Protein AF-A0A7C6YDU1-F1 (afdb_monomer)

Secondary structure (DSSP, 8-state):
--HHHHHHHHHHHHHHHHHHHHHHHHHHH-SSHHHHHHHHHHHHHHHHHHHHHHHHHHT-HHHHHHHHHHHHHHHHHHHHHHHHHTTT--

Foldseek 3Di:
DPPVLVVVLVVQLVVLVVLLVVLVVCLVVPPDLVSVLVSVLSNQVSVLSNQVSVCVVVVDPVSVVVSVVSVVVSVVSSVVSVCVVCVVDD

Mean predicted aligned error: 4.12 Å

Solvent-accessible surface area (backbone atoms only — not comparable to full-atom values): 4899 Å² total; per-residue (Å²): 131,59,75,67,56,55,52,51,51,51,54,51,45,54,54,40,51,53,50,26,53,54,25,49,53,41,37,75,65,42,92,46,74,67,57,21,49,53,24,47,51,51,25,51,52,27,53,52,49,50,49,48,58,49,34,68,73,72,67,44,67,71,56,48,50,52,49,55,54,47,55,54,52,48,56,52,49,52,54,52,50,52,40,58,73,47,70,70,61,130

Radius of gyration: 15.61 Å; Cα contacts (8 Å, |Δi|>4): 52; chains: 1; bounding box: 40×16×42 Å

Structure (mmCIF, N/CA/C/O backbone):
data_AF-A0A7C6YDU1-F1
#
_entry.id   AF-A0A7C6YDU1-F1
#
loop_
_atom_site.group_PDB
_atom_site.id
_atom_site.type_symbol
_atom_site.label_atom_id
_atom_site.label_alt_id
_atom_site.label_comp_id
_atom_site.label_asym_id
_atom_site.label_entity_id
_atom_site.label_seq_id
_atom_site.pdbx_PDB_ins_code
_atom_site.Cartn_x
_atom_site.Cartn_y
_atom_site.Cartn_z
_atom_site.occupancy
_atom_site.B_iso_or_equiv
_atom_site.auth_seq_id
_atom_site.auth_comp_id
_atom_site.auth_asym_id
_atom_site.auth_atom_id
_atom_site.pdbx_PDB_model_num
ATOM 1 N N . MET A 1 1 ? -11.844 3.868 20.362 1.00 71.94 1 MET A N 1
ATOM 2 C CA . MET A 1 1 ? -11.650 4.661 19.125 1.00 71.94 1 MET A CA 1
ATOM 3 C C . MET A 1 1 ? -12.872 5.548 18.945 1.00 71.94 1 MET A C 1
ATOM 5 O O . MET A 1 1 ? -13.970 5.059 19.183 1.00 71.94 1 MET A O 1
ATOM 9 N N . SER A 1 2 ? -12.711 6.830 18.606 1.00 89.19 2 SER A N 1
ATOM 10 C CA . SER A 1 2 ? -13.865 7.703 18.345 1.00 89.19 2 SER A CA 1
ATOM 11 C C . SER A 1 2 ? -14.644 7.199 17.116 1.00 89.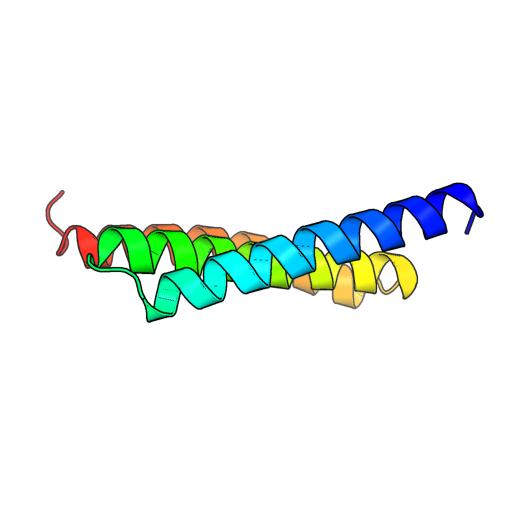19 2 SER A C 1
ATOM 13 O O . SER A 1 2 ? -14.023 6.682 16.183 1.00 89.19 2 SER A O 1
ATOM 15 N N . PRO A 1 3 ? -15.984 7.336 17.073 1.00 89.56 3 PRO A N 1
ATOM 16 C CA . PRO A 1 3 ? -16.788 6.857 15.941 1.00 89.56 3 PRO A CA 1
ATOM 17 C C . PRO A 1 3 ? -16.368 7.508 14.614 1.00 89.56 3 PRO A C 1
ATOM 19 O O . PRO A 1 3 ? -16.366 6.862 13.569 1.00 89.56 3 PRO A O 1
ATOM 22 N N . LEU A 1 4 ? -15.915 8.762 14.679 1.00 93.06 4 LEU A N 1
ATOM 23 C CA . LEU A 1 4 ? -15.386 9.530 13.554 1.00 93.06 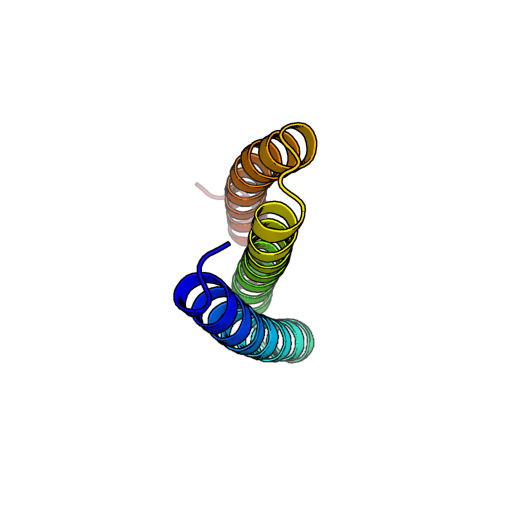4 LEU A CA 1
ATOM 24 C C . LEU A 1 4 ? -14.141 8.874 12.930 1.00 93.06 4 LEU A C 1
ATOM 26 O O . LEU A 1 4 ? -14.063 8.728 11.712 1.00 93.06 4 LEU A O 1
ATOM 30 N N . LEU A 1 5 ? -13.197 8.411 13.758 1.00 92.25 5 LEU A N 1
ATOM 31 C CA . LEU A 1 5 ? -11.975 7.755 13.285 1.00 92.25 5 LEU A CA 1
ATOM 32 C C . LEU A 1 5 ? -12.286 6.442 12.558 1.00 92.25 5 LEU A C 1
ATOM 34 O O . LEU A 1 5 ? -11.703 6.161 11.515 1.00 92.25 5 LEU A O 1
ATOM 38 N N . THR A 1 6 ? -13.229 5.651 13.071 1.00 92.44 6 THR A N 1
ATOM 39 C CA . THR A 1 6 ? -13.622 4.379 12.448 1.00 92.44 6 THR A CA 1
ATOM 40 C C . THR A 1 6 ? -14.199 4.583 11.049 1.00 92.44 6 THR A C 1
ATOM 42 O O . THR A 1 6 ? -13.841 3.850 10.126 1.00 92.44 6 THR A O 1
ATOM 45 N N . VAL A 1 7 ? -15.051 5.599 10.873 1.00 94.94 7 VAL A N 1
ATOM 46 C CA . VAL A 1 7 ? -15.631 5.942 9.565 1.00 94.94 7 VAL A CA 1
ATOM 47 C C . VAL A 1 7 ? -14.543 6.386 8.588 1.00 94.94 7 VAL A C 1
ATOM 49 O O . VAL A 1 7 ? -14.495 5.888 7.464 1.00 94.94 7 VAL A O 1
ATOM 52 N N . LEU A 1 8 ? -13.623 7.253 9.022 1.00 95.19 8 LEU A N 1
ATOM 53 C CA . LEU A 1 8 ? -12.509 7.708 8.184 1.00 95.19 8 LEU A CA 1
ATOM 54 C C . LEU A 1 8 ? -11.606 6.550 7.744 1.00 95.19 8 LEU A C 1
ATOM 56 O O . LEU A 1 8 ? -11.254 6.458 6.569 1.00 95.19 8 LEU A O 1
ATOM 60 N N . LEU A 1 9 ? -11.281 5.627 8.655 1.00 95.19 9 LEU A N 1
ATOM 61 C CA . LEU A 1 9 ? -10.493 4.438 8.327 1.00 95.19 9 LEU A CA 1
ATOM 62 C C . LEU A 1 9 ? -11.220 3.535 7.327 1.00 95.19 9 LEU A C 1
ATOM 64 O O . LEU A 1 9 ? -10.587 3.014 6.410 1.00 95.19 9 LEU A O 1
ATOM 68 N N . ALA A 1 10 ? -12.534 3.348 7.470 1.00 95.50 10 ALA A N 1
ATOM 69 C CA . ALA A 1 10 ? -13.323 2.552 6.533 1.00 95.50 10 ALA A CA 1
ATOM 70 C C . ALA A 1 10 ? -13.330 3.173 5.127 1.00 95.50 10 ALA A C 1
ATOM 72 O O . ALA A 1 10 ? -13.023 2.480 4.158 1.00 95.50 10 ALA A O 1
ATOM 73 N N . ILE A 1 11 ? -13.592 4.479 5.024 1.00 96.94 11 ILE A N 1
ATOM 74 C CA . ILE A 1 11 ? -13.575 5.212 3.749 1.00 96.94 11 ILE A CA 1
ATOM 75 C C . ILE A 1 11 ? -12.188 5.129 3.102 1.00 96.94 11 ILE A C 1
ATOM 77 O O . ILE A 1 11 ? -12.077 4.761 1.933 1.00 96.94 11 ILE A O 1
ATOM 81 N N . GLY A 1 12 ? -11.126 5.395 3.869 1.00 96.88 12 GLY A N 1
ATOM 82 C CA . GLY A 1 12 ? -9.750 5.287 3.384 1.00 96.88 12 GLY A CA 1
ATOM 83 C C . GLY A 1 12 ? -9.425 3.884 2.870 1.00 96.88 12 GLY A C 1
ATOM 84 O O . GLY A 1 12 ? -8.855 3.740 1.792 1.00 96.88 12 GLY A O 1
ATOM 85 N N . THR A 1 13 ? -9.868 2.844 3.582 1.00 97.44 13 THR A N 1
ATOM 86 C CA . THR A 1 13 ? -9.662 1.446 3.166 1.00 97.44 13 THR A CA 1
ATOM 87 C C . THR A 1 13 ? -10.328 1.170 1.817 1.00 97.44 13 THR A C 1
ATOM 89 O O . THR A 1 13 ? -9.705 0.581 0.940 1.00 97.44 13 THR A O 1
ATOM 92 N N . VAL A 1 14 ? -11.569 1.629 1.617 1.00 98.00 14 VAL A N 1
ATOM 93 C CA . VAL A 1 14 ? -12.306 1.430 0.357 1.00 98.00 14 VAL A CA 1
ATOM 94 C C . VAL A 1 14 ? -11.624 2.150 -0.809 1.00 98.00 14 VAL A C 1
ATOM 96 O O . VAL A 1 14 ? -11.439 1.554 -1.868 1.00 98.00 14 VAL A O 1
ATOM 99 N N . ILE A 1 15 ? -11.204 3.404 -0.616 1.00 98.06 15 ILE A N 1
ATOM 100 C CA . ILE A 1 15 ? -10.538 4.199 -1.659 1.00 98.06 15 ILE A CA 1
ATOM 101 C C . ILE 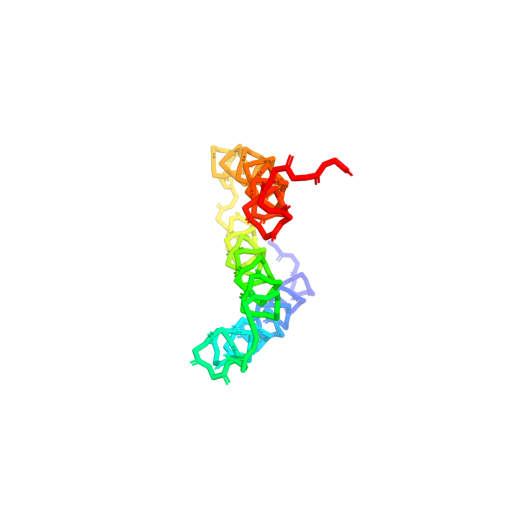A 1 15 ? 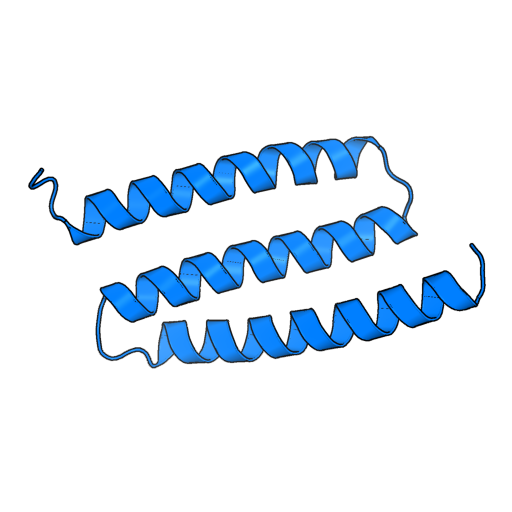-9.206 3.561 -2.069 1.00 98.06 15 ILE A C 1
ATOM 103 O O . ILE A 1 15 ? -8.922 3.415 -3.262 1.00 98.06 15 ILE A O 1
ATOM 107 N N . VAL A 1 16 ? -8.391 3.153 -1.093 1.00 98.00 16 VAL A N 1
ATOM 108 C CA . VAL A 1 16 ? -7.095 2.518 -1.363 1.00 98.00 16 VAL A CA 1
ATOM 109 C C . VAL A 1 16 ? -7.290 1.148 -2.011 1.00 98.00 16 VAL A C 1
ATOM 111 O O . VAL A 1 16 ? -6.598 0.838 -2.977 1.00 98.00 16 VAL A O 1
ATOM 114 N N . ALA A 1 17 ? -8.264 0.352 -1.563 1.00 98.00 17 ALA A N 1
ATOM 115 C CA . ALA A 1 17 ? -8.565 -0.943 -2.172 1.00 98.00 17 ALA A CA 1
ATOM 116 C C . ALA A 1 17 ? -9.014 -0.797 -3.635 1.00 98.00 17 ALA A C 1
ATOM 118 O O . ALA A 1 17 ? -8.523 -1.517 -4.504 1.00 98.00 17 ALA A O 1
ATOM 119 N N . ALA A 1 18 ? -9.885 0.170 -3.934 1.00 97.94 18 ALA A N 1
ATOM 120 C CA . ALA A 1 18 ? -10.294 0.462 -5.306 1.00 97.94 18 ALA A CA 1
ATOM 121 C C . ALA A 1 18 ? -9.101 0.902 -6.173 1.00 97.94 18 ALA A C 1
ATOM 123 O O . ALA A 1 18 ? -8.935 0.426 -7.297 1.00 97.94 18 ALA A O 1
ATOM 124 N N . SER A 1 19 ? -8.232 1.758 -5.628 1.00 97.56 19 SER A N 1
ATOM 125 C CA . SER A 1 19 ? -7.007 2.209 -6.301 1.00 97.56 19 SER A CA 1
ATOM 126 C C . SER A 1 19 ? -6.051 1.048 -6.586 1.00 97.56 19 SER A C 1
ATOM 128 O O . SER A 1 19 ? -5.534 0.938 -7.697 1.00 97.56 19 SER A O 1
ATOM 130 N N . MET A 1 20 ? -5.879 0.137 -5.624 1.00 97.56 20 MET A N 1
ATOM 131 C CA . MET A 1 20 ? -5.059 -1.066 -5.770 1.00 97.56 20 MET A CA 1
ATOM 132 C C . MET A 1 20 ? -5.583 -1.976 -6.880 1.00 97.56 20 MET A C 1
ATOM 134 O O . MET A 1 20 ? -4.802 -2.442 -7.703 1.00 97.56 20 MET A O 1
ATOM 138 N N . LEU A 1 21 ? -6.897 -2.215 -6.932 1.00 97.00 21 LEU A N 1
ATOM 139 C CA . LEU A 1 21 ? -7.511 -3.048 -7.969 1.00 97.00 21 LEU A CA 1
ATOM 140 C C . LEU A 1 21 ? -7.315 -2.446 -9.364 1.00 97.00 21 LEU A C 1
ATOM 142 O O . LEU A 1 21 ? -6.972 -3.166 -10.303 1.00 97.00 21 LEU A O 1
ATOM 146 N N . MET A 1 22 ? -7.481 -1.127 -9.501 1.00 96.38 22 MET A N 1
ATOM 147 C CA . MET A 1 22 ? -7.222 -0.426 -10.761 1.00 96.38 22 MET A CA 1
ATOM 148 C C . MET A 1 22 ? -5.745 -0.505 -11.165 1.00 96.38 22 MET A C 1
ATOM 150 O O . MET A 1 22 ? -5.447 -0.807 -12.323 1.00 96.38 22 MET A O 1
ATOM 154 N N . ALA A 1 23 ? -4.822 -0.285 -10.224 1.00 95.75 23 ALA A N 1
ATOM 155 C CA . ALA A 1 23 ? -3.384 -0.380 -10.467 1.00 95.75 23 ALA A CA 1
ATOM 156 C C . ALA A 1 23 ? -2.980 -1.803 -10.879 1.00 95.75 23 ALA A C 1
ATOM 158 O O . ALA A 1 23 ? -2.357 -1.981 -11.925 1.00 95.75 23 ALA A O 1
ATOM 159 N N . ALA A 1 24 ? -3.430 -2.822 -10.142 1.00 95.25 24 ALA A N 1
ATOM 160 C CA . ALA A 1 24 ? -3.161 -4.227 -10.433 1.00 95.25 24 ALA A CA 1
ATOM 161 C C . ALA A 1 24 ? -3.707 -4.647 -11.808 1.00 95.25 24 ALA A C 1
ATOM 163 O O . ALA A 1 24 ? -3.004 -5.289 -12.591 1.00 95.25 24 ALA A O 1
ATOM 164 N N . ALA A 1 25 ? -4.926 -4.223 -12.158 1.00 95.38 25 ALA A N 1
ATOM 165 C CA . ALA A 1 25 ? -5.479 -4.455 -13.491 1.00 95.38 25 ALA A CA 1
ATOM 166 C C . ALA A 1 25 ? -4.615 -3.810 -14.589 1.00 95.38 25 ALA A C 1
ATOM 168 O O . ALA A 1 25 ? -4.452 -4.382 -15.671 1.00 95.38 25 ALA A O 1
ATOM 169 N N . ARG A 1 26 ? -4.028 -2.638 -14.314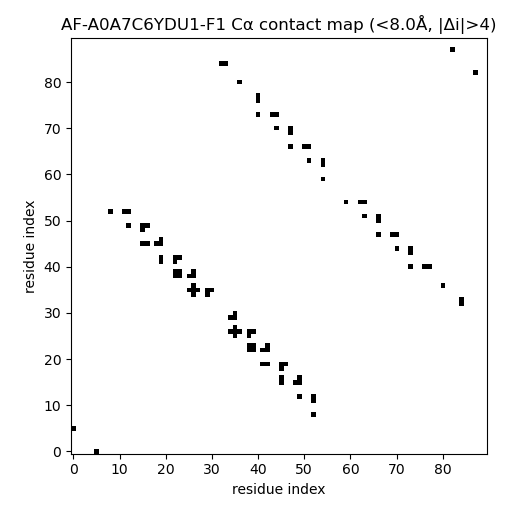 1.00 94.06 26 ARG A N 1
ATOM 170 C CA . ARG A 1 26 ? -3.147 -1.941 -15.255 1.00 94.06 26 ARG A CA 1
ATOM 171 C C . ARG A 1 26 ? -1.747 -2.553 -15.344 1.00 94.06 26 ARG A C 1
ATOM 173 O O . ARG A 1 26 ? -1.170 -2.513 -16.423 1.00 94.06 26 ARG A O 1
ATOM 180 N N . VAL A 1 27 ? -1.227 -3.177 -14.285 1.00 93.31 27 VAL A N 1
ATOM 181 C CA . VAL A 1 27 ? 0.025 -3.966 -14.342 1.00 93.31 27 VAL A CA 1
ATOM 182 C C . VAL A 1 27 ? -0.097 -5.119 -15.340 1.00 93.31 27 VAL A C 1
ATOM 184 O O . VAL A 1 27 ? 0.837 -5.393 -16.096 1.00 93.31 27 VAL A O 1
ATOM 187 N N . LEU A 1 28 ? -1.256 -5.784 -15.356 1.00 91.62 28 LEU A N 1
ATOM 188 C CA . LEU A 1 28 ? -1.521 -6.929 -16.231 1.00 91.62 28 LEU A CA 1
ATOM 189 C C . LEU A 1 28 ? -1.771 -6.523 -17.690 1.00 91.62 28 LEU A C 1
ATOM 191 O O . LEU A 1 28 ? -1.421 -7.272 -18.596 1.00 91.62 28 LEU A O 1
ATOM 195 N N . ARG A 1 29 ? -2.386 -5.356 -17.920 1.00 92.75 29 ARG A N 1
ATOM 196 C CA . ARG A 1 29 ? -2.781 -4.873 -19.258 1.00 92.75 29 ARG A CA 1
ATOM 197 C C . ARG A 1 29 ? -1.847 -3.813 -19.852 1.00 92.75 29 ARG A C 1
ATOM 199 O O . ARG A 1 29 ? -2.096 -3.352 -20.961 1.00 92.75 29 ARG A O 1
ATOM 206 N N . GLY A 1 30 ? -0.839 -3.367 -19.105 1.00 85.00 30 GLY A N 1
ATOM 207 C CA . GLY A 1 30 ? 0.041 -2.270 -19.503 1.00 85.00 30 GLY A CA 1
ATOM 208 C C . GLY A 1 30 ? 0.820 -2.601 -20.785 1.00 85.00 30 GLY A C 1
ATOM 209 O O . GLY A 1 30 ? 1.409 -3.679 -20.844 1.00 85.00 30 GLY A O 1
ATOM 210 N N . PRO A 1 31 ? 0.831 -1.712 -21.797 1.00 85.88 31 PRO A N 1
ATOM 211 C CA . PRO A 1 31 ? 1.475 -1.986 -23.083 1.00 85.88 31 PRO A CA 1
ATOM 212 C C . PRO A 1 31 ? 3.003 -1.859 -23.030 1.00 85.88 31 PRO A C 1
ATOM 214 O O . PRO A 1 31 ? 3.699 -2.547 -23.770 1.00 85.88 31 PRO A O 1
ATOM 217 N N . ASP A 1 32 ? 3.526 -0.996 -22.158 1.00 91.19 32 ASP A N 1
ATOM 218 C CA . ASP A 1 32 ? 4.949 -0.701 -22.014 1.00 91.19 32 ASP A CA 1
ATOM 219 C C . ASP A 1 32 ? 5.496 -1.108 -20.636 1.00 91.19 32 ASP A C 1
ATOM 221 O O . ASP A 1 32 ? 4.813 -1.028 -19.609 1.00 91.19 32 ASP A O 1
ATOM 225 N N . ASP A 1 33 ? 6.764 -1.529 -20.610 1.00 88.44 33 ASP A N 1
ATOM 226 C CA . ASP A 1 33 ? 7.430 -2.006 -19.392 1.00 88.44 33 ASP A CA 1
ATOM 227 C C . ASP A 1 33 ? 7.527 -0.918 -18.313 1.00 88.44 33 ASP A C 1
ATOM 229 O O . ASP A 1 33 ? 7.418 -1.218 -17.124 1.00 88.44 33 ASP A O 1
ATOM 233 N N . ALA A 1 34 ? 7.666 0.351 -18.712 1.00 90.00 34 ALA A N 1
ATOM 234 C CA . ALA A 1 34 ? 7.714 1.481 -17.789 1.00 90.00 34 ALA A CA 1
ATOM 235 C C . ALA A 1 34 ? 6.369 1.697 -17.076 1.00 90.00 34 ALA A C 1
ATOM 237 O O . ALA A 1 34 ? 6.329 1.836 -15.855 1.00 90.00 34 ALA A O 1
ATOM 238 N N . THR A 1 35 ? 5.252 1.653 -17.802 1.00 91.44 35 THR A N 1
ATOM 239 C CA . THR A 1 35 ? 3.912 1.742 -17.210 1.00 91.44 35 THR A CA 1
ATOM 240 C C . THR A 1 35 ? 3.646 0.556 -16.297 1.00 91.44 35 THR A C 1
ATOM 242 O O . THR A 1 35 ? 3.148 0.747 -15.189 1.00 91.44 35 THR A O 1
ATOM 245 N N . ARG A 1 36 ? 4.006 -0.668 -16.703 1.00 92.75 36 ARG A N 1
ATOM 246 C CA . ARG A 1 36 ? 3.842 -1.855 -15.843 1.00 92.75 36 ARG A CA 1
ATOM 247 C C . ARG A 1 36 ? 4.645 -1.725 -14.552 1.00 92.75 36 ARG A C 1
ATOM 249 O O . ARG A 1 36 ? 4.124 -2.040 -13.486 1.00 92.75 36 ARG A O 1
ATOM 256 N N . ALA A 1 37 ? 5.865 -1.207 -14.645 1.00 93.19 37 ALA A N 1
ATOM 257 C CA . ALA A 1 37 ? 6.725 -0.935 -13.506 1.00 93.19 37 ALA A CA 1
ATOM 258 C C . ALA A 1 37 ? 6.123 0.096 -12.536 1.00 93.19 37 ALA A C 1
ATOM 260 O O . ALA A 1 37 ? 5.993 -0.186 -11.347 1.00 93.19 37 ALA A O 1
ATOM 261 N N . VAL A 1 38 ? 5.688 1.256 -13.035 1.00 93.88 38 VAL A N 1
ATOM 262 C CA . VAL A 1 38 ? 5.068 2.302 -12.200 1.00 93.88 38 VAL A CA 1
ATOM 263 C C . VAL A 1 38 ? 3.769 1.807 -11.560 1.00 93.88 38 VAL A C 1
ATOM 265 O O . VAL A 1 38 ? 3.497 2.087 -10.396 1.00 93.88 38 VAL A O 1
ATOM 268 N N . MET A 1 39 ? 2.960 1.035 -12.289 1.00 95.94 39 MET A N 1
ATOM 269 C CA . MET A 1 39 ? 1.722 0.478 -11.737 1.00 95.94 39 MET A CA 1
ATOM 270 C C . MET A 1 39 ? 1.998 -0.609 -10.692 1.00 95.94 39 MET A C 1
ATOM 272 O O . MET A 1 39 ? 1.230 -0.739 -9.738 1.00 95.94 39 MET A O 1
ATOM 276 N N . ALA A 1 40 ? 3.088 -1.370 -10.832 1.00 94.44 40 ALA A N 1
ATOM 277 C CA . ALA A 1 40 ? 3.508 -2.349 -9.833 1.00 94.44 40 ALA A CA 1
ATOM 278 C C . ALA A 1 40 ? 3.970 -1.652 -8.546 1.00 94.44 40 ALA A C 1
ATOM 280 O O . ALA A 1 40 ? 3.564 -2.057 -7.458 1.00 94.44 40 ALA A O 1
ATOM 281 N N . ASP A 1 41 ? 4.722 -0.558 -8.680 1.00 95.38 41 ASP A N 1
ATOM 282 C CA . ASP A 1 41 ? 5.141 0.295 -7.566 1.00 95.38 41 ASP A CA 1
ATOM 283 C C . ASP A 1 41 ? 3.934 0.903 -6.827 1.00 95.38 41 ASP A C 1
ATOM 285 O O . ASP A 1 41 ? 3.790 0.762 -5.611 1.00 95.38 41 ASP A O 1
ATOM 289 N N . LEU A 1 42 ? 2.970 1.454 -7.573 1.00 95.75 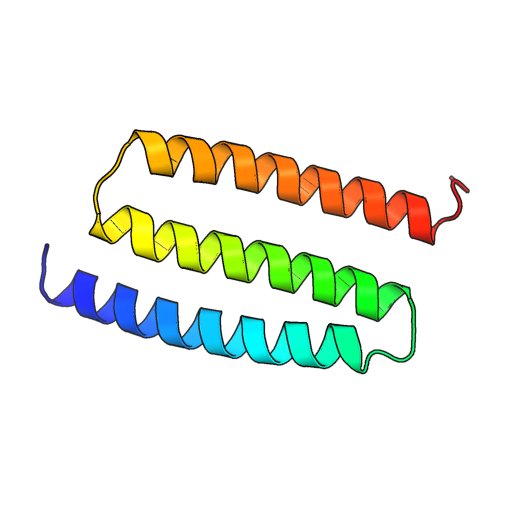42 LEU A N 1
ATOM 290 C CA . LEU A 1 42 ? 1.715 1.954 -7.008 1.00 95.75 42 LEU A CA 1
ATOM 291 C C . LEU A 1 42 ? 0.926 0.851 -6.283 1.00 95.75 42 LEU A C 1
ATOM 293 O O . LEU A 1 42 ? 0.367 1.086 -5.210 1.00 95.75 42 LEU A O 1
ATOM 297 N N . THR A 1 43 ? 0.884 -0.357 -6.851 1.00 96.94 43 THR A N 1
ATOM 298 C CA . THR A 1 43 ? 0.191 -1.505 -6.246 1.00 96.94 43 THR A CA 1
ATOM 299 C C . THR A 1 43 ? 0.841 -1.900 -4.918 1.00 96.94 43 THR A C 1
ATOM 301 O O . THR A 1 43 ? 0.124 -2.163 -3.951 1.00 96.94 43 THR A O 1
ATOM 304 N N . TYR A 1 44 ? 2.177 -1.883 -4.840 1.00 96.19 44 TYR A N 1
ATOM 305 C CA . TYR A 1 44 ? 2.917 -2.138 -3.603 1.00 96.19 44 TYR A CA 1
ATOM 306 C C . TYR A 1 44 ? 2.549 -1.132 -2.507 1.00 96.19 44 TYR A C 1
ATOM 308 O O . TYR A 1 44 ? 2.169 -1.527 -1.404 1.00 96.19 44 TYR A O 1
ATOM 316 N N . PHE A 1 45 ? 2.585 0.167 -2.816 1.00 96.75 45 PHE A N 1
ATOM 317 C CA . PHE A 1 45 ? 2.243 1.200 -1.837 1.00 96.75 45 PHE A CA 1
ATOM 318 C C . PHE A 1 45 ? 0.769 1.163 -1.425 1.00 96.75 45 PHE A C 1
ATOM 320 O O . PHE A 1 45 ? 0.466 1.406 -0.258 1.00 96.75 45 PHE A O 1
ATOM 327 N N . CYS A 1 46 ? -0.150 0.797 -2.324 1.00 97.69 46 CYS A N 1
ATOM 328 C CA . CYS A 1 46 ? -1.546 0.581 -1.942 1.00 97.69 46 CYS A CA 1
ATOM 329 C C . CYS A 1 46 ? -1.694 -0.601 -0.971 1.00 97.69 46 CYS A C 1
ATOM 331 O O . CYS A 1 46 ? -2.410 -0.485 0.022 1.00 97.69 46 CYS A O 1
ATOM 333 N N . ALA A 1 47 ? -0.995 -1.715 -1.212 1.00 97.31 47 ALA A N 1
ATOM 334 C CA . ALA A 1 47 ? -1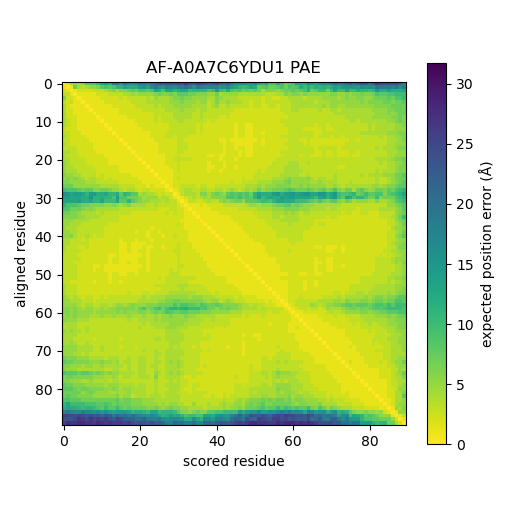.000 -2.858 -0.301 1.00 97.31 47 ALA A CA 1
ATOM 335 C C . ALA A 1 47 ? -0.439 -2.479 1.079 1.00 97.31 47 ALA A C 1
ATOM 337 O O . ALA A 1 47 ? -1.041 -2.800 2.106 1.00 97.31 47 ALA A O 1
ATOM 338 N N . LEU A 1 48 ? 0.670 -1.732 1.106 1.00 97.50 48 LEU A N 1
ATOM 339 C CA . LEU A 1 48 ? 1.259 -1.234 2.345 1.00 97.50 48 LEU A CA 1
ATOM 340 C C . LEU A 1 48 ? 0.302 -0.276 3.071 1.00 97.50 48 LEU A C 1
ATOM 342 O O . LEU A 1 48 ? 0.117 -0.402 4.276 1.00 97.50 48 LEU A O 1
ATOM 346 N N . ALA A 1 49 ? -0.374 0.626 2.357 1.00 97.50 49 ALA A N 1
ATOM 347 C CA . ALA A 1 49 ? -1.357 1.538 2.938 1.00 97.50 49 ALA A CA 1
ATOM 348 C C . ALA A 1 49 ? -2.569 0.800 3.538 1.00 97.50 49 ALA A C 1
ATOM 350 O O . ALA A 1 49 ? -3.001 1.136 4.640 1.00 97.50 49 ALA A O 1
ATOM 351 N N . LEU A 1 50 ? -3.088 -0.240 2.873 1.00 97.62 50 LEU A N 1
ATOM 352 C CA . LEU A 1 50 ? -4.129 -1.102 3.452 1.00 97.62 50 LEU A CA 1
ATOM 353 C C . LEU A 1 50 ? -3.642 -1.786 4.732 1.00 97.62 50 LEU A C 1
ATOM 355 O O . LEU A 1 50 ? -4.383 -1.854 5.715 1.00 97.62 50 LEU A O 1
ATOM 359 N N . PHE A 1 51 ? -2.389 -2.242 4.740 1.00 97.19 51 PHE A N 1
ATOM 360 C CA . PHE A 1 51 ? -1.775 -2.827 5.924 1.00 97.19 51 PHE A CA 1
ATOM 361 C C . PHE A 1 51 ? -1.661 -1.807 7.066 1.00 97.19 51 PHE A C 1
ATOM 363 O O . PHE A 1 51 ? -2.058 -2.117 8.184 1.00 97.19 51 PHE A O 1
ATOM 370 N N . VAL A 1 52 ? -1.251 -0.563 6.797 1.00 97.00 52 VAL A N 1
ATOM 371 C CA . VAL A 1 52 ? -1.232 0.522 7.800 1.00 97.00 52 VAL A CA 1
ATOM 372 C C . VAL A 1 52 ? -2.611 0.765 8.399 1.00 97.00 52 VAL A C 1
ATOM 374 O O . VAL A 1 52 ? -2.758 0.802 9.619 1.00 97.00 52 VAL A O 1
ATOM 377 N N . LEU A 1 53 ? -3.634 0.912 7.556 1.00 95.94 53 LEU A N 1
ATOM 378 C CA . LEU A 1 53 ? -5.006 1.156 8.010 1.00 95.94 53 LEU A CA 1
ATOM 379 C C . LEU A 1 53 ? -5.520 0.013 8.894 1.00 95.94 53 LEU A C 1
ATOM 381 O O . LEU A 1 53 ? -6.234 0.256 9.870 1.00 95.94 53 LEU A O 1
ATOM 385 N N . PHE A 1 54 ? -5.129 -1.225 8.584 1.00 95.06 54 PHE A N 1
ATOM 386 C CA . PHE A 1 54 ? -5.401 -2.389 9.418 1.00 95.06 54 PHE A CA 1
ATOM 387 C C . PHE A 1 54 ? -4.639 -2.336 10.751 1.00 95.06 54 PHE A C 1
ATOM 389 O O . PHE A 1 54 ? -5.247 -2.489 11.811 1.00 95.06 54 PHE A O 1
ATOM 396 N N . VAL A 1 55 ? -3.335 -2.052 10.720 1.00 95.56 55 VAL A N 1
ATOM 397 C CA . VAL A 1 55 ? -2.480 -1.958 11.914 1.00 95.56 55 VAL A CA 1
ATOM 398 C C . VAL A 1 55 ? -2.972 -0.882 12.878 1.00 95.56 55 VAL A C 1
ATOM 400 O O . VAL A 1 55 ? -3.017 -1.135 14.080 1.00 95.56 55 VAL A O 1
ATOM 403 N N . ILE A 1 56 ? -3.436 0.267 12.375 1.00 94.19 56 ILE A N 1
ATOM 404 C CA . ILE A 1 56 ? -4.032 1.333 13.198 1.00 94.19 56 ILE A CA 1
ATOM 405 C C . ILE A 1 56 ? -5.254 0.824 13.979 1.00 94.19 56 ILE A C 1
ATOM 407 O O . ILE A 1 56 ? -5.472 1.249 15.112 1.00 94.19 56 ILE A O 1
ATOM 411 N N . ARG A 1 57 ? -6.050 -0.097 13.414 1.00 91.00 57 ARG A N 1
ATOM 412 C CA . ARG A 1 57 ? -7.177 -0.699 14.145 1.00 91.00 57 ARG A CA 1
ATOM 413 C C . ARG A 1 57 ? -6.741 -1.730 15.176 1.00 91.00 57 ARG A C 1
ATOM 415 O O . ARG A 1 57 ? -7.372 -1.827 16.222 1.00 91.00 57 ARG A O 1
ATOM 422 N N . VAL A 1 58 ? -5.713 -2.516 14.863 1.00 92.25 58 VAL A N 1
ATOM 423 C CA . VAL A 1 58 ? -5.192 -3.553 15.767 1.00 92.25 58 VAL A CA 1
ATOM 424 C C . VAL A 1 58 ? -4.404 -2.932 16.925 1.00 92.25 58 VAL A C 1
ATOM 426 O O . VAL A 1 58 ? -4.396 -3.486 18.019 1.00 92.25 58 VAL A O 1
ATOM 429 N N . GLY A 1 59 ? -3.758 -1.783 16.707 1.00 91.12 59 GLY A N 1
ATOM 430 C CA . GLY A 1 59 ? -2.938 -1.107 17.713 1.00 91.12 59 GLY A CA 1
ATOM 431 C C . GLY A 1 59 ? -1.624 -1.832 18.022 1.00 91.12 59 GLY A C 1
ATOM 432 O O . GLY A 1 59 ? -1.113 -1.721 19.131 1.00 91.12 59 GLY A O 1
ATOM 433 N N . SER A 1 60 ? -1.083 -2.602 17.070 1.00 93.00 60 SER A N 1
ATOM 434 C CA . SER A 1 60 ? 0.158 -3.363 17.265 1.00 93.00 60 SER A CA 1
ATOM 435 C C . SER A 1 60 ? 1.391 -2.535 16.910 1.00 93.00 60 SER A C 1
ATOM 437 O O . SER A 1 60 ? 1.610 -2.211 15.742 1.00 93.00 60 SER A O 1
ATOM 439 N N . THR A 1 61 ? 2.237 -2.260 17.905 1.00 92.31 61 THR A N 1
ATOM 440 C CA . THR A 1 61 ? 3.520 -1.564 17.713 1.00 92.31 61 THR A CA 1
ATOM 441 C C . THR A 1 61 ? 4.4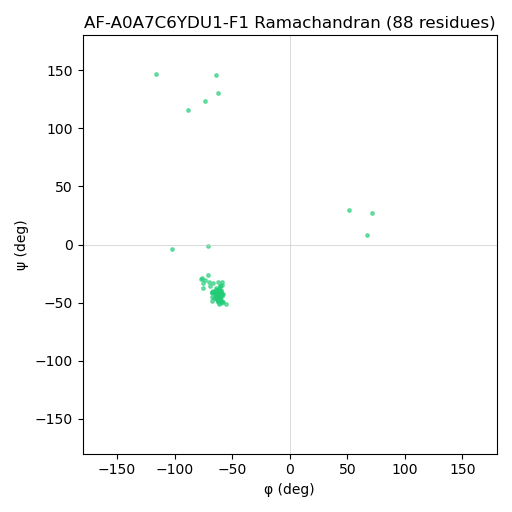49 -2.340 16.780 1.00 92.31 61 THR A C 1
ATOM 443 O O . THR A 1 61 ? 5.012 -1.763 15.858 1.00 92.31 61 THR A O 1
ATOM 446 N N . VAL A 1 62 ? 4.524 -3.666 16.937 1.00 95.12 62 VAL A N 1
ATOM 447 C CA . VAL A 1 62 ? 5.384 -4.526 16.102 1.00 95.12 62 VAL A CA 1
ATOM 448 C C . VAL A 1 62 ? 4.967 -4.463 14.633 1.00 95.12 62 VAL A C 1
ATOM 450 O O . VAL A 1 62 ? 5.805 -4.407 13.738 1.00 95.12 62 VAL A O 1
ATOM 453 N N . ALA A 1 63 ? 3.662 -4.443 14.356 1.00 94.44 63 ALA A N 1
ATOM 454 C CA . ALA A 1 63 ? 3.187 -4.339 12.981 1.00 94.44 63 ALA A CA 1
ATOM 455 C C . ALA A 1 63 ? 3.439 -2.941 12.381 1.00 94.44 63 ALA A C 1
ATOM 457 O O . ALA A 1 63 ? 3.609 -2.820 11.168 1.00 94.44 63 ALA A O 1
ATOM 458 N N . MET A 1 64 ? 3.522 -1.900 13.216 1.00 94.88 64 MET A N 1
ATOM 459 C CA . MET A 1 64 ? 3.914 -0.555 12.790 1.00 94.88 64 MET A CA 1
ATOM 460 C C . MET A 1 64 ? 5.399 -0.492 12.396 1.00 94.88 64 MET A C 1
ATOM 462 O O . MET A 1 64 ? 5.743 0.166 11.416 1.00 94.88 64 MET A O 1
ATOM 466 N N . ASP A 1 65 ? 6.272 -1.241 13.074 1.00 96.56 65 ASP A N 1
ATOM 467 C CA . ASP A 1 65 ? 7.681 -1.358 12.672 1.00 96.56 65 ASP A CA 1
ATOM 468 C C . ASP A 1 65 ? 7.806 -2.024 11.294 1.00 96.56 65 ASP A C 1
ATOM 470 O O . ASP A 1 65 ? 8.561 -1.567 10.432 1.00 96.56 65 ASP A O 1
ATOM 474 N N . VAL A 1 66 ? 6.996 -3.059 11.035 1.00 96.12 66 VAL A N 1
ATOM 475 C CA . VAL A 1 66 ? 6.918 -3.713 9.716 1.00 96.12 66 VAL A CA 1
ATOM 476 C C . VAL A 1 66 ? 6.446 -2.737 8.639 1.00 96.12 66 VAL A C 1
ATOM 478 O O . VAL A 1 66 ? 6.987 -2.745 7.536 1.00 96.12 66 VAL A O 1
ATOM 481 N N . VAL A 1 67 ? 5.480 -1.867 8.944 1.00 96.94 67 VAL A N 1
AT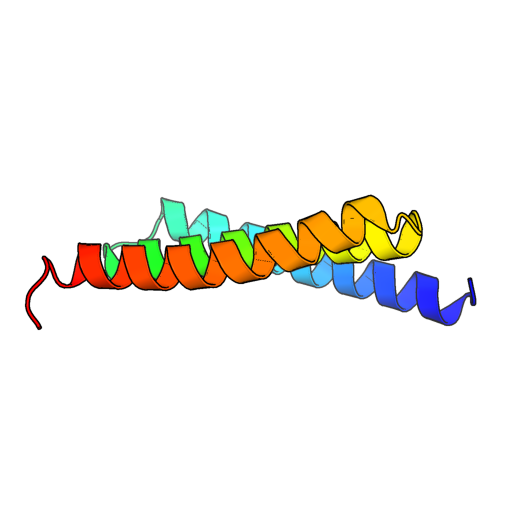OM 482 C CA . VAL A 1 67 ? 5.057 -0.783 8.043 1.00 96.94 67 VAL A CA 1
ATOM 483 C C . VAL A 1 67 ? 6.221 0.149 7.718 1.00 96.94 67 VAL A C 1
ATOM 485 O O . VAL A 1 67 ? 6.437 0.466 6.547 1.00 96.94 67 VAL A O 1
ATOM 488 N N . MET A 1 68 ? 6.966 0.597 8.733 1.00 96.75 68 MET A N 1
ATOM 489 C CA . MET A 1 68 ? 8.077 1.528 8.539 1.00 96.75 68 MET A CA 1
ATOM 490 C C . MET A 1 68 ? 9.162 0.901 7.664 1.00 96.75 68 MET A C 1
ATOM 492 O O . MET A 1 68 ? 9.547 1.488 6.650 1.00 96.75 68 MET A O 1
ATOM 496 N N . LEU A 1 69 ? 9.586 -0.323 7.988 1.00 97.44 69 LEU A N 1
ATOM 497 C CA . LEU A 1 69 ? 10.556 -1.071 7.187 1.00 97.44 69 LEU A CA 1
ATOM 498 C C . LEU A 1 69 ? 10.036 -1.343 5.770 1.00 97.44 69 LEU A C 1
ATOM 500 O O . LEU A 1 69 ? 10.772 -1.162 4.802 1.00 97.44 69 LEU A O 1
ATOM 504 N N . GLY A 1 70 ? 8.762 -1.711 5.631 1.00 96.81 70 GLY A N 1
ATOM 505 C CA . GLY A 1 70 ? 8.108 -1.915 4.341 1.00 96.81 70 GLY A CA 1
ATOM 506 C C . GLY A 1 70 ? 8.130 -0.655 3.478 1.00 96.81 70 GLY A C 1
ATOM 507 O O . GLY A 1 70 ? 8.479 -0.721 2.306 1.00 96.81 70 GLY A O 1
ATOM 508 N N . SER A 1 71 ? 7.864 0.521 4.050 1.00 96.12 71 SER A N 1
ATOM 509 C CA . SER A 1 71 ? 7.908 1.777 3.289 1.00 96.12 71 SER A CA 1
ATOM 510 C C . SER A 1 71 ? 9.307 2.087 2.751 1.00 96.12 71 SER A C 1
ATOM 512 O O . SER A 1 71 ? 9.447 2.493 1.598 1.00 96.12 71 SER A O 1
ATOM 514 N N . LEU A 1 72 ? 10.349 1.810 3.544 1.00 96.94 72 LEU A N 1
ATOM 515 C CA . LEU A 1 72 ? 11.738 1.966 3.123 1.00 96.94 72 LEU A CA 1
ATOM 516 C C . LEU A 1 72 ? 12.087 0.986 1.994 1.00 96.94 72 LEU A C 1
ATOM 518 O O . LEU A 1 72 ? 12.666 1.385 0.984 1.00 96.94 72 LEU A O 1
ATOM 522 N N . ILE A 1 73 ? 11.699 -0.284 2.143 1.00 96.50 73 ILE A N 1
ATOM 523 C CA . ILE A 1 73 ? 11.907 -1.316 1.119 1.00 96.50 73 ILE A CA 1
ATOM 524 C C . ILE A 1 73 ? 11.167 -0.954 -0.174 1.00 96.50 73 ILE A C 1
ATOM 526 O O . ILE A 1 73 ? 11.725 -1.142 -1.253 1.00 96.50 73 ILE A O 1
ATOM 530 N N . GLY A 1 74 ? 9.963 -0.389 -0.077 1.00 94.31 74 GLY A N 1
ATOM 531 C CA . GLY A 1 74 ? 9.196 0.103 -1.221 1.00 94.31 74 GLY A CA 1
ATOM 532 C C . GLY A 1 74 ? 9.978 1.106 -2.057 1.00 94.31 74 GLY A C 1
ATOM 533 O O . GLY A 1 74 ? 10.162 0.895 -3.250 1.00 94.31 74 GLY A O 1
ATOM 534 N N . VAL A 1 75 ? 10.541 2.136 -1.420 1.00 94.12 75 VAL A N 1
ATOM 535 C CA . VAL A 1 75 ? 11.361 3.143 -2.117 1.00 94.12 75 VAL A CA 1
ATOM 536 C C . VAL A 1 75 ? 12.590 2.509 -2.780 1.00 94.12 75 VAL A C 1
ATOM 538 O O . VAL A 1 75 ? 12.940 2.845 -3.913 1.00 94.12 75 VAL A O 1
ATOM 541 N N . LEU A 1 76 ? 13.245 1.559 -2.103 1.00 95.88 76 LEU A N 1
ATOM 542 C CA . LEU A 1 76 ? 14.377 0.828 -2.679 1.00 95.88 76 LEU A CA 1
ATOM 543 C C . LEU A 1 76 ? 13.958 -0.021 -3.888 1.00 95.88 76 LEU A C 1
ATOM 545 O O . LEU A 1 76 ? 14.707 -0.093 -4.865 1.00 95.88 76 LEU A O 1
ATOM 549 N N . ALA A 1 77 ? 12.767 -0.623 -3.858 1.00 93.31 77 ALA A N 1
ATOM 550 C CA . ALA A 1 77 ? 12.209 -1.364 -4.983 1.00 93.31 77 ALA A CA 1
ATOM 551 C C . ALA A 1 77 ? 11.955 -0.444 -6.188 1.00 93.31 77 ALA A C 1
ATOM 553 O O . ALA A 1 77 ? 12.326 -0.808 -7.305 1.00 93.31 77 ALA A O 1
ATOM 554 N N . THR A 1 78 ? 11.443 0.773 -5.973 1.00 93.69 78 THR A N 1
ATOM 555 C CA . THR A 1 78 ? 11.272 1.779 -7.034 1.00 93.69 78 THR A CA 1
ATOM 556 C C . THR A 1 78 ? 12.609 2.130 -7.698 1.00 93.69 78 THR A C 1
ATOM 558 O O . THR A 1 78 ? 12.713 2.177 -8.926 1.00 93.69 78 THR A O 1
ATOM 561 N N . VAL A 1 79 ? 13.667 2.329 -6.901 1.00 93.50 79 VAL A N 1
ATOM 562 C CA . VAL A 1 79 ? 15.020 2.616 -7.412 1.00 93.50 79 VAL A CA 1
ATOM 563 C C . VAL A 1 79 ? 15.610 1.414 -8.156 1.00 93.50 79 VAL A C 1
ATOM 565 O O . VAL A 1 79 ? 16.248 1.571 -9.197 1.00 93.50 79 VAL A O 1
ATOM 568 N N . ALA A 1 80 ? 15.407 0.197 -7.655 1.00 92.25 80 ALA A N 1
ATOM 569 C CA . ALA A 1 80 ? 15.849 -1.009 -8.350 1.00 92.25 80 ALA A CA 1
ATOM 570 C C . ALA A 1 80 ? 15.150 -1.153 -9.711 1.00 92.25 80 ALA A C 1
ATOM 572 O O . ALA A 1 80 ? 15.793 -1.452 -10.719 1.00 92.25 80 ALA A O 1
ATOM 573 N N . LEU A 1 81 ? 13.849 -0.873 -9.754 1.00 90.56 81 LEU A N 1
ATOM 574 C CA . LEU A 1 81 ? 13.031 -0.948 -10.954 1.00 90.56 81 LEU A CA 1
ATOM 575 C C . LEU A 1 81 ? 13.414 0.112 -11.993 1.00 90.56 81 LEU A C 1
ATOM 577 O O . LEU A 1 81 ? 13.527 -0.208 -13.176 1.00 90.56 81 LEU A O 1
ATOM 581 N N . SER A 1 82 ? 13.706 1.345 -11.566 1.00 90.62 82 SER A N 1
ATOM 582 C CA . SER A 1 82 ? 14.200 2.391 -12.471 1.00 90.62 82 SER A CA 1
ATOM 583 C C . SER A 1 82 ? 15.543 2.006 -13.095 1.00 90.62 82 SER A C 1
ATOM 585 O O . SER A 1 82 ? 15.735 2.155 -14.301 1.00 90.62 82 SER A O 1
ATOM 587 N N . ARG A 1 83 ? 16.450 1.406 -12.314 1.00 90.19 83 ARG A N 1
ATOM 588 C CA . ARG A 1 83 ? 17.729 0.894 -12.829 1.00 90.19 83 ARG A CA 1
ATOM 589 C C . ARG A 1 83 ? 17.555 -0.238 -13.839 1.00 90.19 83 ARG A C 1
ATOM 591 O O . ARG A 1 83 ? 18.307 -0.282 -14.816 1.00 90.19 83 ARG A O 1
ATOM 598 N N . LEU A 1 84 ? 16.596 -1.136 -13.605 1.00 89.56 84 LEU A N 1
ATOM 599 C CA . LEU A 1 84 ? 16.261 -2.220 -14.531 1.00 89.56 84 LEU A CA 1
ATOM 600 C C . LEU A 1 84 ? 15.748 -1.665 -15.866 1.00 89.56 84 LEU A C 1
ATOM 602 O O . LEU A 1 84 ? 16.245 -2.064 -16.919 1.00 89.56 84 LEU A O 1
ATOM 606 N N . LEU A 1 85 ? 14.829 -0.696 -15.827 1.00 88.62 85 LEU A N 1
ATOM 607 C CA . LEU A 1 85 ? 14.288 -0.048 -17.027 1.00 88.62 85 LEU A CA 1
ATOM 608 C C . LEU A 1 85 ? 15.354 0.728 -17.808 1.00 88.62 85 LEU A C 1
ATOM 610 O O . LEU A 1 85 ? 15.440 0.600 -19.029 1.00 88.62 85 LEU A O 1
ATOM 614 N N . SER A 1 86 ? 16.222 1.470 -17.116 1.00 88.44 86 SER A N 1
ATOM 615 C CA . SER A 1 86 ? 17.323 2.214 -17.743 1.00 88.44 86 SER A CA 1
ATOM 616 C C . SER A 1 86 ? 18.440 1.311 -18.283 1.00 88.44 86 SER A C 1
ATOM 618 O O . SER A 1 86 ? 19.420 1.809 -18.839 1.00 88.44 86 SER A O 1
ATOM 620 N N . ARG A 1 87 ? 18.340 -0.021 -18.122 1.00 82.44 87 ARG A N 1
ATOM 621 C CA . ARG A 1 87 ? 19.381 -1.000 -18.493 1.00 82.44 87 ARG A CA 1
ATOM 622 C C . ARG A 1 87 ? 20.760 -0.649 -17.913 1.00 82.44 87 ARG A C 1
ATOM 624 O O . ARG A 1 87 ? 21.787 -0.917 -18.532 1.00 82.44 87 ARG A O 1
ATOM 631 N N . GLY A 1 88 ? 20.790 0.015 -16.756 1.00 68.88 88 GLY A N 1
ATOM 632 C CA . GLY A 1 88 ? 22.022 0.511 -16.138 1.00 68.88 88 GLY A CA 1
ATOM 633 C C . GLY A 1 88 ? 22.744 1.643 -16.887 1.00 68.88 88 GLY A C 1
ATOM 634 O O . GLY A 1 88 ? 23.853 1.998 -16.485 1.00 68.88 88 GLY A O 1
ATOM 635 N N . ARG A 1 89 ? 22.156 2.222 -17.945 1.00 65.50 89 ARG A N 1
ATOM 636 C CA . ARG A 1 89 ? 22.679 3.442 -18.579 1.00 65.50 89 ARG A CA 1
ATOM 637 C C . ARG A 1 89 ? 22.382 4.617 -17.650 1.00 65.50 89 ARG A C 1
ATOM 639 O O . ARG A 1 89 ? 21.241 4.784 -17.225 1.00 65.50 89 ARG A O 1
ATOM 646 N N . ARG A 1 90 ? 23.450 5.323 -17.274 1.00 61.25 90 ARG A N 1
ATOM 647 C CA . ARG A 1 90 ? 23.416 6.476 -16.369 1.00 61.25 90 ARG A CA 1
ATOM 648 C C . ARG A 1 90 ? 22.690 7.640 -17.019 1.00 61.25 90 ARG A C 1
ATOM 650 O O . ARG A 1 90 ? 22.993 7.894 -18.206 1.00 61.25 90 ARG A O 1
#

pLDDT: mean 93.0, std 6.51, range [61.25, 98.06]

Nearest PDB structures (foldseek):
  7d3u-assembly1_F  TM=8.917E-01  e=9.912E-05  Dietzia sp. DQ12-45-1b
  7qru-assembly1_F  TM=8.517E-01  e=4.681E-02  Alkalihalophilus pseudofirmus
  7p64-assembly1_K  TM=8.143E-01  e=8.367E-02  Escherichia coli BL21(DE3)
  7nyu-assembly1_K  TM=7.687E-01  e=3.003E-01  Escherichia coli B
  8e9i-assembly1_K  TM=7.705E-01  e=3.003E-01  Mycolicibacterium smegmatis MC2 155

Sequence (90 aa):
MSPLLTVLLAIGTVIVAASMLMAAARVLRGPDDATRAVMADLTYFCALALFVLFVIRVGSTVAMDVVMLGSLIGVLATVALSRLLSRGRR